Protein AF-A0A9W7HJ46-F1 (afdb_monomer_lite)

Foldseek 3Di:
DDPPPPPDPPVPPPPPPVVVCVVVVLVVCCVVDVVVSVCVVCDPDQDWDQDPVRDTDGPPPPPPDPD

Structure (mmCIF, N/CA/C/O backbone):
data_AF-A0A9W7HJ46-F1
#
_entry.id   AF-A0A9W7HJ46-F1
#
loop_
_atom_site.group_PDB
_atom_site.id
_atom_site.type_symbol
_atom_site.label_atom_id
_atom_site.label_alt_id
_atom_site.label_comp_id
_atom_site.label_asym_id
_atom_site.label_entity_id
_atom_site.label_seq_id
_atom_site.pdbx_PDB_ins_code
_atom_site.Cartn_x
_atom_site.Cartn_y
_atom_site.Cartn_z
_atom_site.occupancy
_atom_site.B_iso_or_equiv
_atom_site.auth_seq_id
_atom_site.auth_comp_id
_atom_site.auth_asym_id
_atom_site.auth_atom_id
_atom_site.pdbx_PDB_model_num
ATOM 1 N N . MET A 1 1 ? 11.981 11.039 -35.342 1.00 40.41 1 MET A N 1
ATOM 2 C CA . MET A 1 1 ? 11.043 10.010 -34.857 1.00 40.41 1 MET A CA 1
ATOM 3 C C . MET A 1 1 ? 10.789 10.282 -33.387 1.00 40.41 1 MET A C 1
ATOM 5 O O . MET A 1 1 ? 11.590 9.883 -32.557 1.00 40.41 1 MET A O 1
ATOM 9 N N . TYR A 1 2 ? 9.768 11.078 -33.079 1.00 41.78 2 TYR A N 1
ATOM 10 C CA . TYR A 1 2 ? 9.348 11.277 -31.696 1.00 41.78 2 TYR A CA 1
ATOM 11 C C . TYR A 1 2 ? 8.432 10.110 -31.355 1.00 41.78 2 TYR A C 1
ATOM 13 O O . TYR A 1 2 ? 7.247 10.140 -31.677 1.00 41.78 2 TYR A O 1
ATOM 21 N N . GLU A 1 3 ? 8.986 9.055 -30.765 1.00 50.44 3 GLU A N 1
ATOM 22 C CA . GLU A 1 3 ? 8.149 8.154 -29.986 1.00 50.44 3 GLU A CA 1
ATOM 23 C C . GLU A 1 3 ? 7.623 8.993 -28.830 1.00 50.44 3 GLU A C 1
ATOM 25 O O . GLU A 1 3 ? 8.356 9.368 -27.913 1.00 50.44 3 GLU A O 1
ATOM 30 N N . SER A 1 4 ? 6.359 9.390 -28.939 1.00 48.38 4 SER A N 1
ATOM 31 C CA . SER A 1 4 ? 5.606 9.915 -27.819 1.00 48.38 4 SER A CA 1
ATOM 32 C C . SER A 1 4 ? 5.750 8.893 -26.700 1.00 48.38 4 SER A C 1
ATOM 34 O O . SER A 1 4 ? 5.201 7.796 -26.792 1.00 48.38 4 SER A O 1
ATOM 36 N N . GLN A 1 5 ? 6.543 9.222 -25.678 1.00 55.72 5 GLN A N 1
ATOM 37 C CA . GLN A 1 5 ? 6.559 8.489 -24.422 1.00 55.72 5 GLN A CA 1
ATOM 38 C C . GLN A 1 5 ? 5.176 8.682 -23.823 1.00 55.72 5 GLN A C 1
ATOM 40 O O . GLN A 1 5 ? 4.914 9.632 -23.091 1.00 55.72 5 GLN A O 1
ATOM 45 N N . THR A 1 6 ? 4.258 7.815 -24.238 1.00 50.75 6 THR A N 1
ATOM 46 C CA . THR A 1 6 ? 2.960 7.656 -23.617 1.00 50.75 6 THR A CA 1
ATOM 47 C C . THR A 1 6 ? 3.249 7.369 -22.159 1.00 50.75 6 THR A C 1
ATOM 49 O O . THR A 1 6 ? 3.814 6.324 -21.821 1.00 50.75 6 THR A O 1
ATOM 52 N N . THR A 1 7 ? 2.934 8.351 -21.329 1.00 51.56 7 THR A N 1
ATOM 53 C CA . THR A 1 7 ? 2.849 8.274 -19.883 1.00 51.56 7 THR A CA 1
ATOM 54 C C . THR A 1 7 ? 2.409 6.862 -19.478 1.00 51.56 7 THR A C 1
ATOM 56 O O . THR A 1 7 ? 1.351 6.392 -19.894 1.00 51.56 7 THR A O 1
ATOM 59 N N . THR A 1 8 ? 3.255 6.180 -18.700 1.00 54.12 8 THR A N 1
ATOM 60 C CA . THR A 1 8 ? 2.895 4.976 -17.933 1.00 54.12 8 THR A CA 1
ATOM 61 C C . THR A 1 8 ? 2.850 3.645 -18.693 1.00 54.12 8 THR A C 1
ATOM 63 O O . THR A 1 8 ? 1.931 2.843 -18.534 1.00 54.12 8 THR A O 1
ATOM 66 N N . LYS A 1 9 ? 3.904 3.293 -19.433 1.00 55.66 9 LYS A N 1
ATOM 67 C CA . LYS A 1 9 ? 4.233 1.864 -19.551 1.00 55.66 9 LYS A CA 1
ATOM 68 C C . LYS A 1 9 ? 4.890 1.464 -18.225 1.00 55.66 9 LYS A C 1
ATOM 70 O O . LYS A 1 9 ? 6.044 1.813 -17.991 1.00 55.66 9 LYS A O 1
ATOM 75 N N . LEU A 1 10 ? 4.170 0.779 -17.327 1.00 60.81 10 LEU A N 1
ATOM 76 C CA . LEU A 1 10 ? 4.813 0.037 -16.233 1.00 60.81 10 LEU A CA 1
ATOM 77 C C . LEU A 1 10 ? 5.614 -1.098 -16.887 1.00 60.81 10 LEU A C 1
ATOM 79 O O . LEU A 1 10 ? 5.171 -2.243 -16.937 1.00 60.81 10 LEU A O 1
ATOM 83 N N . SER A 1 11 ? 6.785 -0.783 -17.438 1.00 58.00 11 SER A N 1
ATOM 84 C CA . SER A 1 11 ? 7.618 -1.696 -18.232 1.00 58.00 11 S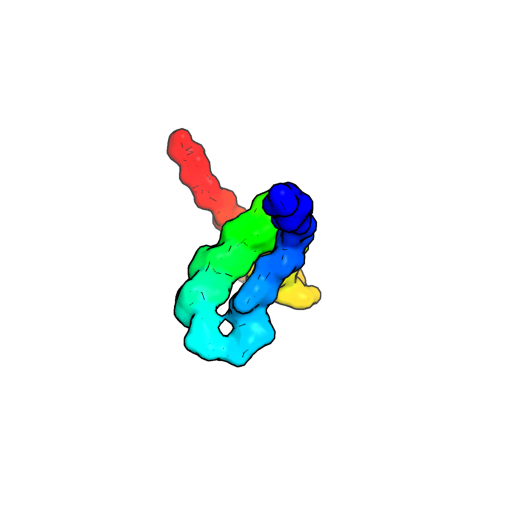ER A CA 1
ATOM 85 C C . SER A 1 11 ? 8.197 -2.872 -17.430 1.00 58.00 11 SER A C 1
ATOM 87 O O . SER A 1 11 ? 9.077 -3.568 -17.920 1.00 58.00 11 SER A O 1
ATOM 89 N N . PHE A 1 12 ? 7.729 -3.103 -16.200 1.00 57.28 12 PHE A N 1
ATOM 90 C CA . PHE A 1 12 ? 8.379 -3.968 -15.218 1.00 57.28 12 PHE A CA 1
ATOM 91 C C . PHE A 1 12 ? 7.410 -4.852 -14.416 1.00 57.28 12 PHE A C 1
ATOM 93 O O . PHE A 1 12 ? 7.789 -5.386 -13.378 1.00 57.28 12 PHE A O 1
ATOM 100 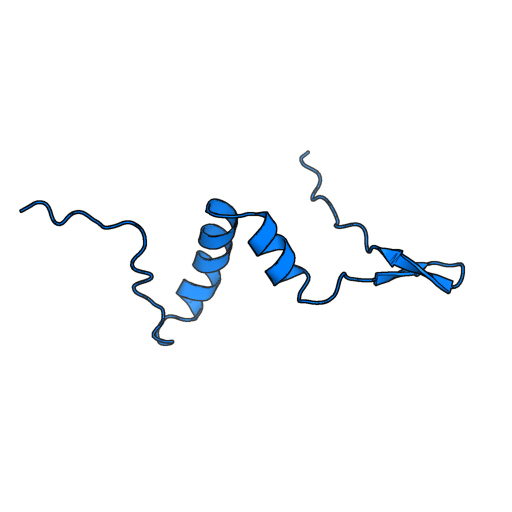N N . PHE A 1 13 ? 6.168 -5.043 -14.877 1.00 59.47 13 PHE A N 1
ATOM 101 C CA . PHE A 1 13 ? 5.229 -5.990 -14.257 1.00 59.47 13 PHE A CA 1
ATOM 102 C C . PHE A 1 13 ? 5.392 -7.414 -14.822 1.00 59.47 13 PHE A C 1
ATOM 104 O O . PHE A 1 13 ? 4.438 -8.025 -15.289 1.00 59.47 13 PHE A O 1
ATOM 111 N N . ASN A 1 14 ? 6.620 -7.934 -14.851 1.00 66.94 14 ASN A N 1
ATOM 112 C CA . ASN A 1 14 ? 6.903 -9.307 -15.288 1.00 66.94 14 ASN A CA 1
ATOM 113 C C . ASN A 1 14 ? 7.559 -10.169 -14.191 1.00 66.94 14 ASN A C 1
ATOM 115 O O . ASN A 1 14 ? 7.973 -11.287 -14.460 1.00 66.94 14 ASN A O 1
ATOM 119 N N . GLY A 1 15 ? 7.639 -9.668 -12.952 1.00 66.50 15 GLY A N 1
ATOM 120 C CA . GLY A 1 15 ? 8.145 -10.412 -11.790 1.00 66.50 15 GLY A CA 1
ATOM 121 C C . GLY A 1 15 ? 9.672 -10.482 -11.675 1.00 66.50 15 GLY A C 1
ATOM 122 O O . GLY A 1 15 ? 10.183 -10.530 -10.558 1.00 66.50 15 GLY A O 1
ATOM 123 N N . ASP A 1 16 ? 10.403 -10.379 -12.787 1.00 78.75 16 ASP A N 1
ATOM 124 C CA . ASP A 1 16 ? 11.872 -10.493 -12.818 1.00 78.75 16 ASP A CA 1
ATOM 125 C C . ASP A 1 16 ? 12.584 -9.397 -12.010 1.00 78.75 16 ASP A C 1
ATOM 127 O O . ASP A 1 16 ? 13.648 -9.612 -11.434 1.00 78.75 16 ASP A O 1
ATOM 131 N N . ASN A 1 17 ? 11.978 -8.210 -11.932 1.00 78.62 17 ASN A N 1
ATOM 132 C CA . ASN A 1 17 ? 12.553 -7.030 -11.286 1.00 78.62 17 ASN A CA 1
ATOM 133 C C . ASN A 1 17 ? 11.820 -6.649 -9.993 1.00 78.62 17 ASN A C 1
ATOM 135 O O . ASN A 1 17 ? 11.713 -5.465 -9.661 1.00 78.62 17 ASN A O 1
ATOM 139 N N . TYR A 1 18 ? 11.316 -7.636 -9.245 1.00 80.81 18 TYR A N 1
ATOM 140 C CA . TYR A 1 18 ? 10.562 -7.396 -8.010 1.00 80.81 18 TYR A CA 1
ATOM 141 C C . TYR A 1 18 ? 11.242 -6.423 -7.021 1.00 80.81 18 TYR A C 1
ATOM 143 O O . TYR A 1 18 ? 10.550 -5.533 -6.527 1.00 80.81 18 TYR A O 1
ATOM 151 N N . PRO A 1 19 ? 12.567 -6.485 -6.754 1.00 83.50 19 PRO A N 1
ATOM 152 C CA . PRO A 1 19 ? 13.214 -5.533 -5.845 1.00 83.50 19 PRO A CA 1
ATOM 153 C C . PRO A 1 19 ? 13.127 -4.078 -6.323 1.00 83.50 19 PRO A C 1
ATOM 155 O O . PRO A 1 19 ? 12.887 -3.171 -5.528 1.00 83.50 19 PRO A O 1
ATOM 158 N N . PHE A 1 20 ? 13.282 -3.854 -7.629 1.00 80.75 20 PHE A N 1
ATOM 159 C CA . PHE A 1 20 ? 13.150 -2.531 -8.232 1.00 80.75 20 PHE A CA 1
ATOM 160 C C . PHE A 1 20 ? 11.693 -2.056 -8.188 1.00 80.75 20 PHE A C 1
ATOM 162 O O . PHE A 1 20 ? 11.409 -0.943 -7.742 1.00 80.75 20 PHE A O 1
ATOM 169 N N . TRP A 1 21 ? 10.762 -2.933 -8.572 1.00 82.12 21 TRP A N 1
ATOM 170 C CA . TRP A 1 21 ? 9.325 -2.662 -8.552 1.00 82.12 21 TRP A CA 1
ATOM 171 C C . TRP A 1 21 ? 8.828 -2.302 -7.147 1.00 82.12 21 TRP A C 1
ATOM 173 O O . TRP A 1 21 ? 8.125 -1.305 -6.983 1.00 82.12 21 TRP A O 1
ATOM 183 N N . LYS A 1 22 ? 9.268 -3.045 -6.124 1.00 83.56 22 LYS A N 1
ATOM 184 C CA . LYS A 1 22 ? 8.909 -2.821 -4.717 1.00 83.56 22 LYS A CA 1
ATOM 185 C C . LYS A 1 22 ? 9.280 -1.416 -4.231 1.00 83.56 22 LYS A C 1
ATOM 187 O O . LYS A 1 22 ? 8.544 -0.846 -3.433 1.00 83.56 22 LYS A O 1
ATOM 192 N N . ASN A 1 23 ? 10.383 -0.851 -4.721 1.00 85.00 23 ASN A N 1
ATOM 193 C CA . ASN A 1 23 ? 10.838 0.481 -4.318 1.00 85.00 23 ASN A CA 1
ATOM 194 C C . ASN A 1 23 ? 10.176 1.612 -5.122 1.00 85.00 23 ASN A C 1
ATOM 196 O O . ASN A 1 23 ? 10.021 2.715 -4.606 1.00 85.00 23 ASN A O 1
ATOM 200 N N . GLN A 1 24 ? 9.802 1.365 -6.381 1.00 83.19 24 GLN A N 1
ATOM 201 C CA . GLN A 1 24 ? 9.265 2.398 -7.277 1.00 83.19 24 GLN A CA 1
ATOM 202 C C . GLN A 1 24 ? 7.736 2.519 -7.222 1.00 83.19 24 GLN A C 1
ATOM 204 O O . GLN A 1 24 ? 7.204 3.620 -7.357 1.00 83.19 24 GLN A O 1
ATOM 209 N N . MET A 1 25 ? 7.017 1.416 -6.996 1.00 84.44 25 MET A N 1
ATOM 210 C CA . MET A 1 25 ? 5.550 1.430 -6.955 1.00 84.44 25 MET A CA 1
ATOM 211 C C . MET A 1 25 ? 4.941 2.349 -5.895 1.00 84.44 25 MET A C 1
ATOM 213 O O . MET A 1 25 ? 3.991 3.051 -6.241 1.00 84.44 25 MET A O 1
ATOM 217 N N . PRO A 1 26 ? 5.452 2.405 -4.647 1.00 87.06 26 PRO A N 1
ATOM 218 C CA . PRO A 1 26 ? 4.904 3.311 -3.643 1.00 87.06 26 PRO A CA 1
ATOM 219 C C . PRO A 1 26 ? 4.911 4.766 -4.116 1.00 87.06 26 PRO A C 1
ATOM 221 O O . PRO A 1 26 ? 3.902 5.458 -4.034 1.00 87.06 26 PRO A O 1
ATOM 224 N N . LEU A 1 27 ? 6.033 5.207 -4.693 1.00 86.19 27 LEU A N 1
ATOM 225 C CA . LEU A 1 27 ? 6.205 6.570 -5.198 1.00 86.19 27 LEU A CA 1
ATOM 226 C C . LEU A 1 27 ? 5.263 6.868 -6.367 1.00 86.19 27 LEU A C 1
ATOM 228 O O . LEU A 1 27 ? 4.670 7.942 -6.422 1.00 86.19 27 LEU A O 1
ATOM 232 N N . PHE A 1 28 ? 5.098 5.908 -7.280 1.00 84.00 28 PHE A N 1
ATOM 233 C CA . PHE A 1 28 ? 4.201 6.050 -8.423 1.00 84.00 28 PHE A CA 1
ATOM 234 C C . PHE A 1 28 ? 2.737 6.213 -7.990 1.00 84.00 28 PHE A C 1
ATOM 236 O O . PHE A 1 28 ? 2.055 7.123 -8.459 1.00 84.00 28 PHE A O 1
ATOM 243 N N . ILE A 1 29 ? 2.262 5.365 -7.073 1.00 85.31 29 ILE A N 1
ATOM 244 C CA . ILE A 1 29 ? 0.878 5.414 -6.585 1.00 85.31 29 ILE A CA 1
ATOM 245 C C . ILE A 1 29 ? 0.642 6.703 -5.796 1.00 85.31 29 ILE A C 1
ATOM 247 O O . ILE A 1 29 ? -0.308 7.414 -6.103 1.00 85.31 29 ILE A O 1
ATOM 251 N N . MET A 1 30 ? 1.531 7.060 -4.860 1.00 83.62 30 MET A N 1
ATOM 252 C CA . MET A 1 30 ? 1.417 8.308 -4.090 1.00 83.62 30 MET A CA 1
ATOM 253 C C . MET A 1 30 ? 1.407 9.555 -4.982 1.00 83.62 30 MET A C 1
ATOM 255 O O . MET A 1 30 ? 0.668 10.496 -4.706 1.00 83.62 30 MET A O 1
ATOM 259 N N . SER A 1 31 ? 2.208 9.569 -6.055 1.00 83.19 31 SER A N 1
ATOM 260 C CA . SER A 1 31 ? 2.244 10.684 -7.009 1.00 83.19 31 SER A CA 1
ATOM 261 C C . SER A 1 31 ? 0.965 10.812 -7.837 1.00 83.19 31 SER A C 1
ATOM 263 O O . SER A 1 31 ? 0.700 11.898 -8.351 1.00 83.19 31 SER A O 1
ATOM 265 N N . ASN A 1 32 ? 0.222 9.723 -8.035 1.00 84.94 32 ASN A N 1
ATOM 266 C CA . ASN A 1 32 ? -0.977 9.715 -8.866 1.00 84.94 32 ASN A CA 1
ATOM 267 C C . ASN A 1 32 ? -2.250 9.902 -8.034 1.00 84.94 32 ASN A C 1
ATOM 269 O O . ASN A 1 32 ? -3.124 10.676 -8.413 1.00 84.94 32 ASN A O 1
ATOM 273 N N . ASP A 1 33 ? -2.357 9.181 -6.919 1.00 86.38 33 ASP A N 1
ATOM 274 C CA . ASP A 1 33 ? -3.494 9.243 -6.011 1.00 86.38 33 ASP A CA 1
ATOM 275 C C . ASP A 1 33 ? -3.087 8.792 -4.598 1.00 86.38 33 ASP A C 1
ATOM 277 O O . ASP A 1 33 ? -2.922 7.604 -4.301 1.00 86.38 33 ASP A O 1
ATOM 281 N N . TYR A 1 34 ? -2.947 9.770 -3.705 1.00 83.38 34 TYR A N 1
ATOM 282 C CA . TYR A 1 34 ? -2.603 9.531 -2.307 1.00 83.38 34 TYR A CA 1
ATOM 283 C C . TYR A 1 34 ? -3.702 8.772 -1.545 1.00 83.38 34 TYR A C 1
ATOM 285 O O . TYR A 1 34 ? -3.392 7.968 -0.669 1.00 83.38 34 TYR A O 1
ATOM 293 N N . LEU A 1 35 ? -4.979 8.960 -1.900 1.00 84.38 35 LEU A N 1
ATOM 294 C CA . LEU A 1 35 ? -6.087 8.251 -1.249 1.00 84.38 35 LEU A CA 1
ATOM 295 C C . LEU A 1 35 ? -6.060 6.760 -1.596 1.00 84.38 35 LEU A C 1
ATOM 297 O O . LEU A 1 35 ? -6.358 5.918 -0.751 1.00 84.38 35 LEU A O 1
ATOM 301 N N . VAL A 1 36 ? -5.660 6.419 -2.824 1.00 83.00 36 VAL A N 1
ATOM 302 C CA . VAL A 1 36 ? -5.453 5.020 -3.228 1.00 83.00 36 VAL A CA 1
ATOM 303 C C . VAL A 1 36 ? -4.278 4.400 -2.475 1.00 83.00 36 VAL A C 1
ATOM 305 O O . VAL A 1 36 ? -4.384 3.253 -2.041 1.00 83.00 36 VAL A O 1
ATOM 308 N N . TRP A 1 37 ? -3.181 5.140 -2.277 1.00 86.75 37 TRP A N 1
ATOM 309 C CA . TRP A 1 37 ? -2.072 4.668 -1.442 1.00 86.75 37 TRP A CA 1
ATOM 310 C C . TRP A 1 37 ? -2.524 4.381 -0.005 1.00 86.75 37 TRP A C 1
ATOM 312 O O . TRP A 1 37 ? -2.226 3.305 0.514 1.00 86.75 37 TRP A O 1
ATOM 322 N N . ASP A 1 38 ? -3.306 5.283 0.594 1.00 80.56 38 ASP A N 1
ATOM 323 C CA . ASP A 1 38 ? -3.858 5.098 1.939 1.00 80.56 38 ASP A CA 1
ATOM 324 C C . ASP A 1 38 ? -4.696 3.815 2.045 1.00 80.56 38 ASP A C 1
ATOM 326 O O . ASP A 1 38 ? -4.515 3.049 2.987 1.00 80.56 38 ASP A O 1
ATOM 330 N N . VAL A 1 39 ? -5.554 3.529 1.058 1.00 83.31 39 VAL A N 1
ATOM 331 C CA . VAL A 1 39 ? -6.375 2.302 1.024 1.00 83.31 39 VAL A CA 1
ATOM 332 C C . VAL A 1 39 ? -5.528 1.039 0.837 1.00 83.31 39 VAL A C 1
ATOM 334 O O . VAL A 1 39 ? -5.839 -0.002 1.414 1.00 83.31 39 VAL A O 1
ATOM 337 N N . ILE A 1 40 ? -4.461 1.098 0.035 1.00 83.94 40 ILE A N 1
ATOM 338 C CA . ILE A 1 40 ? -3.541 -0.036 -0.152 1.00 83.94 40 ILE A CA 1
ATOM 339 C C . ILE A 1 40 ? -2.765 -0.324 1.138 1.00 83.94 40 ILE A C 1
ATOM 341 O O . ILE A 1 40 ? -2.581 -1.492 1.485 1.00 83.94 40 ILE A O 1
ATOM 345 N N . GLU A 1 41 ? -2.318 0.719 1.839 1.00 83.12 41 GLU A N 1
ATOM 346 C CA . GLU A 1 41 ? -1.574 0.603 3.097 1.00 83.12 41 GLU A CA 1
ATOM 347 C C . GLU A 1 41 ? -2.464 0.114 4.248 1.00 83.12 41 GLU A C 1
ATOM 349 O O . GLU A 1 41 ? -2.083 -0.798 4.984 1.00 83.12 41 GLU A O 1
ATOM 354 N N . ASP A 1 42 ? -3.655 0.698 4.388 1.00 79.62 42 ASP A N 1
ATOM 355 C CA . ASP A 1 42 ? -4.606 0.343 5.443 1.00 79.62 42 ASP A CA 1
ATOM 356 C C . ASP A 1 42 ? -5.296 -1.005 5.159 1.00 79.62 42 ASP A C 1
ATOM 358 O O . ASP A 1 42 ? -5.743 -1.696 6.078 1.00 79.62 42 ASP A O 1
ATOM 362 N N . GLY A 1 43 ? -5.327 -1.422 3.891 1.00 71.56 43 GLY A N 1
ATOM 363 C CA . GLY A 1 43 ? -6.048 -2.598 3.427 1.00 71.56 43 GLY A CA 1
ATOM 364 C C . GLY A 1 43 ? -7.563 -2.361 3.347 1.00 71.56 43 GLY A C 1
ATOM 365 O O . GLY A 1 43 ? -8.064 -1.271 3.622 1.00 71.56 43 GLY A O 1
ATOM 366 N N . PRO A 1 44 ? -8.357 -3.388 2.992 1.00 67.12 44 PRO A N 1
ATOM 367 C CA . PRO A 1 44 ? -9.814 -3.254 2.869 1.00 67.12 44 PRO A CA 1
ATOM 368 C C . PRO A 1 44 ? -10.520 -2.993 4.212 1.00 67.12 44 PRO A C 1
ATOM 370 O O . PRO A 1 44 ? -11.719 -2.716 4.231 1.00 67.12 44 PRO A O 1
ATOM 373 N N . TYR A 1 45 ? -9.799 -3.107 5.331 1.00 67.00 45 TYR A N 1
ATOM 374 C CA . TYR A 1 45 ? -10.310 -2.878 6.673 1.00 67.00 45 TYR A CA 1
ATOM 375 C C . TYR A 1 45 ? -9.651 -1.655 7.285 1.00 67.00 45 TYR A C 1
ATOM 377 O O . TYR A 1 45 ? -8.441 -1.596 7.447 1.00 67.00 45 TYR A O 1
ATOM 385 N N . ILE A 1 46 ? -10.481 -0.718 7.725 1.00 68.69 46 ILE A N 1
ATOM 386 C CA . ILE A 1 46 ? -10.045 0.413 8.530 1.00 68.69 46 ILE A CA 1
ATOM 387 C C . ILE A 1 46 ? -9.368 -0.127 9.805 1.00 68.69 46 ILE A C 1
ATOM 389 O O . ILE A 1 46 ? -10.028 -0.846 10.565 1.00 68.69 46 ILE A O 1
ATOM 393 N N . PRO A 1 47 ? -8.093 0.205 10.089 1.00 69.25 47 PRO A N 1
ATOM 394 C CA . PRO A 1 47 ? -7.420 -0.296 11.276 1.00 69.25 47 PRO A CA 1
ATOM 395 C C . PRO A 1 47 ? -8.125 0.243 12.523 1.00 69.25 47 PRO A C 1
ATOM 397 O O . PRO A 1 47 ? -8.092 1.440 12.818 1.00 69.25 47 PRO A O 1
ATOM 400 N N . LEU A 1 48 ? -8.783 -0.641 13.266 1.00 75.19 48 LEU A N 1
ATOM 401 C CA . LEU A 1 48 ? -9.388 -0.331 14.556 1.00 75.19 48 LEU A CA 1
ATOM 402 C C . LEU A 1 48 ? -8.420 -0.748 15.662 1.00 75.19 48 LEU A C 1
ATOM 404 O O . LEU A 1 48 ? -7.799 -1.808 15.597 1.00 75.19 48 LEU A O 1
ATOM 408 N N . LYS A 1 49 ? -8.290 0.084 16.691 1.00 80.38 49 LYS A N 1
ATOM 409 C CA . LYS A 1 49 ? -7.621 -0.276 17.944 1.00 80.38 49 LYS A CA 1
ATOM 410 C C . LYS A 1 49 ? -8.655 -0.299 19.062 1.00 80.38 49 LYS A C 1
ATOM 412 O O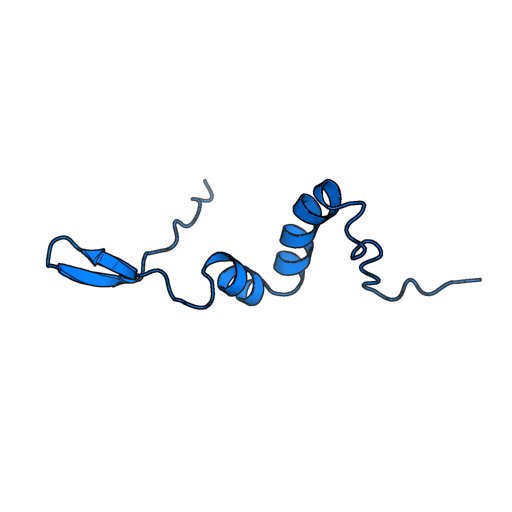 . LYS A 1 49 ? -9.569 0.520 19.067 1.00 80.38 49 LYS A O 1
ATOM 417 N N . GLN A 1 50 ? -8.496 -1.207 20.014 1.00 84.12 50 GLN A N 1
ATOM 418 C CA . GLN A 1 50 ? -9.295 -1.185 21.232 1.00 84.12 50 GLN A CA 1
ATOM 419 C C . GLN A 1 50 ? -8.720 -0.122 22.180 1.00 84.12 50 GLN A C 1
ATOM 421 O O . GLN A 1 50 ? -7.507 -0.090 22.403 1.00 84.12 50 GLN A O 1
ATOM 426 N N . ASP A 1 51 ? -9.558 0.787 22.675 1.00 81.44 51 ASP A N 1
ATOM 427 C CA . ASP A 1 51 ? -9.168 1.744 23.711 1.00 81.44 51 ASP A CA 1
ATOM 428 C C . ASP A 1 51 ? -9.160 1.092 25.109 1.00 81.44 51 ASP A C 1
ATOM 430 O O . ASP A 1 51 ? -9.546 -0.065 25.292 1.00 81.44 51 ASP A O 1
ATOM 434 N N . ASN A 1 52 ? -8.711 1.848 26.113 1.00 83.88 52 ASN A N 1
ATOM 435 C CA . ASN A 1 52 ? -8.640 1.388 27.505 1.00 83.88 52 ASN A CA 1
ATOM 436 C C . ASN A 1 52 ? -10.026 1.107 28.122 1.00 83.88 52 ASN A C 1
ATOM 438 O O . ASN A 1 52 ? -10.110 0.513 29.192 1.00 83.88 52 ASN A O 1
ATOM 442 N N . GLU A 1 53 ? -11.099 1.536 27.457 1.00 85.00 53 GLU A N 1
ATOM 443 C CA . GLU A 1 53 ? -12.496 1.358 27.859 1.00 85.00 53 GLU A CA 1
ATOM 444 C C . GLU A 1 53 ? -13.170 0.223 27.061 1.00 85.00 53 GLU A C 1
ATOM 446 O O . GLU A 1 53 ? -14.369 -0.013 27.201 1.00 85.00 53 GLU A O 1
ATOM 451 N N . GLY A 1 54 ? -12.410 -0.508 26.235 1.00 82.00 54 GLY A N 1
ATOM 452 C CA . GLY A 1 54 ? -12.904 -1.639 25.450 1.00 82.00 54 GLY A CA 1
ATOM 453 C C . GLY A 1 54 ? -13.631 -1.257 24.158 1.00 82.00 54 GLY A C 1
ATOM 454 O O . GLY A 1 54 ? -14.179 -2.132 23.488 1.00 82.00 54 GLY A O 1
ATOM 455 N N . ARG A 1 55 ? -13.642 0.021 23.772 1.00 83.06 55 ARG A N 1
ATOM 456 C CA . ARG A 1 55 ? -14.278 0.493 22.536 1.00 83.06 55 ARG A CA 1
ATOM 457 C C . ARG A 1 55 ? -13.327 0.356 21.356 1.00 83.06 55 ARG A C 1
ATOM 459 O O . ARG A 1 55 ? -12.139 0.658 21.453 1.00 83.06 55 ARG A O 1
ATOM 466 N N . MET A 1 56 ? -13.872 -0.035 20.209 1.00 77.31 56 MET A N 1
ATOM 467 C CA . MET A 1 56 ? -13.137 -0.063 18.947 1.00 77.31 56 MET A CA 1
ATOM 468 C C . MET A 1 56 ? -13.086 1.349 18.365 1.00 77.31 56 MET A C 1
ATOM 470 O O . MET A 1 56 ? -14.093 1.871 17.889 1.00 77.31 56 MET A O 1
ATOM 474 N N . VAL A 1 57 ? -11.915 1.976 18.421 1.00 78.44 57 VAL A N 1
ATOM 475 C CA . VAL A 1 57 ? -11.680 3.323 17.895 1.00 78.44 57 VAL A CA 1
ATOM 476 C C . VAL A 1 57 ? -10.787 3.263 16.664 1.00 78.44 57 VAL A C 1
ATOM 478 O O . VAL A 1 57 ? -9.914 2.402 16.551 1.00 78.44 57 VAL A O 1
ATOM 481 N N . LEU A 1 58 ? -10.979 4.209 15.744 1.00 74.88 58 LEU A N 1
ATOM 482 C CA . LEU A 1 58 ? -10.098 4.380 14.593 1.00 74.88 58 LEU A CA 1
ATOM 483 C C . LEU A 1 58 ? -8.646 4.483 15.075 1.00 74.88 58 LEU A C 1
ATOM 485 O O . LEU A 1 58 ? -8.319 5.321 15.930 1.00 74.88 58 LEU A O 1
ATOM 489 N N . LYS A 1 59 ? -7.750 3.655 14.536 1.00 72.25 59 LYS A N 1
ATOM 490 C CA . LYS A 1 59 ? -6.322 3.854 14.754 1.00 72.25 59 LYS A CA 1
ATOM 491 C C . LYS A 1 59 ? -5.959 5.163 14.062 1.00 72.25 59 LYS A C 1
ATOM 493 O O . LYS A 1 59 ? -5.917 5.252 12.843 1.00 72.25 59 LYS A O 1
ATOM 498 N N . LYS A 1 60 ? -5.731 6.208 14.856 1.00 67.38 60 LYS A N 1
ATOM 499 C CA . LYS A 1 60 ? -5.203 7.477 14.355 1.00 67.38 60 LYS A CA 1
ATOM 500 C C . LYS A 1 60 ? -3.909 7.169 13.596 1.00 67.38 60 LYS A C 1
ATOM 502 O O . LYS A 1 60 ? -2.979 6.648 14.216 1.00 67.38 60 LYS A O 1
ATOM 507 N N . LYS A 1 61 ? -3.855 7.462 12.288 1.00 61.34 61 LYS A N 1
ATOM 508 C CA . LYS A 1 61 ? -2.591 7.413 11.541 1.00 61.34 61 LYS A CA 1
ATOM 509 C C . LYS A 1 61 ? -1.583 8.281 12.294 1.00 61.34 61 LYS A C 1
ATOM 511 O O . LYS A 1 61 ? -1.899 9.411 12.684 1.00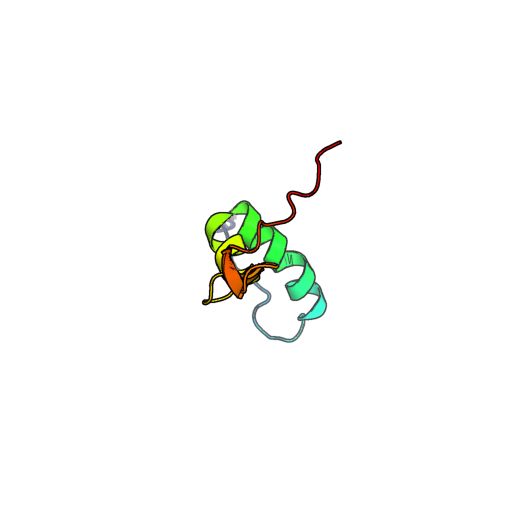 61.34 61 LYS A O 1
ATOM 516 N N . MET A 1 62 ? -0.394 7.738 12.552 1.00 53.72 62 MET A N 1
ATOM 517 C CA . MET A 1 62 ? 0.739 8.569 12.940 1.00 53.72 62 MET A CA 1
ATOM 518 C C . MET A 1 62 ? 0.994 9.476 11.743 1.00 53.72 62 MET A C 1
ATOM 520 O O . MET A 1 62 ? 1.530 9.030 10.735 1.00 53.72 62 MET A O 1
ATOM 524 N N . LYS A 1 63 ? 0.561 10.738 11.824 1.00 52.31 63 LYS A N 1
ATOM 525 C CA . LYS A 1 63 ? 1.161 11.761 10.977 1.00 52.31 63 LYS A CA 1
ATOM 526 C C . LYS A 1 63 ? 2.625 11.771 11.387 1.00 52.31 63 LYS A C 1
ATOM 528 O O . LYS A 1 63 ? 2.907 12.077 12.546 1.00 52.31 63 LYS A O 1
ATOM 533 N N . MET A 1 64 ? 3.514 11.352 10.489 1.00 37.16 64 MET A N 1
ATOM 534 C CA . MET A 1 64 ? 4.924 11.684 10.634 1.00 37.16 64 MET A CA 1
ATOM 535 C C . MET A 1 64 ? 4.954 13.195 10.816 1.00 37.16 64 MET A C 1
ATOM 537 O O . MET A 1 64 ? 4.447 13.927 9.968 1.00 37.16 64 MET A O 1
ATOM 541 N N . SER A 1 65 ? 5.374 13.627 11.999 1.00 38.25 65 SER A N 1
ATOM 542 C CA . SER A 1 65 ? 5.567 15.032 12.308 1.00 38.25 65 SER A CA 1
ATOM 543 C C . SER A 1 65 ? 6.503 15.590 11.251 1.00 38.25 65 SER A C 1
ATOM 545 O O . SER A 1 65 ? 7.656 15.168 11.177 1.00 38.25 65 SER A O 1
ATOM 547 N N . GLU A 1 66 ? 5.993 16.481 10.411 1.00 46.75 66 GLU A N 1
ATOM 548 C CA . GLU A 1 66 ? 6.859 17.448 9.760 1.00 46.75 66 GLU A CA 1
ATOM 549 C C . GLU A 1 66 ? 7.357 18.359 10.882 1.00 46.75 66 GLU A C 1
ATOM 551 O O . GLU A 1 66 ? 6.561 18.930 11.632 1.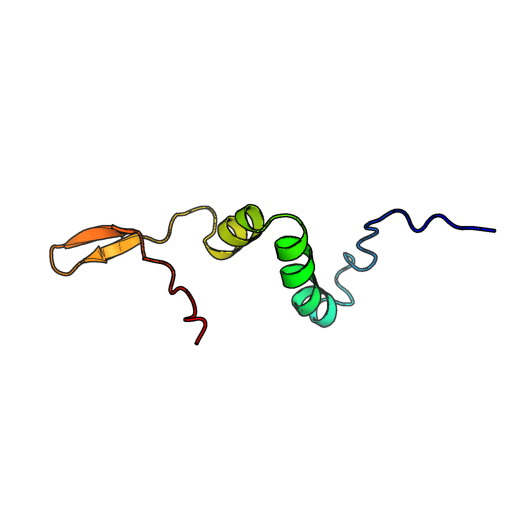00 46.75 66 GLU A O 1
ATOM 556 N N . GLU 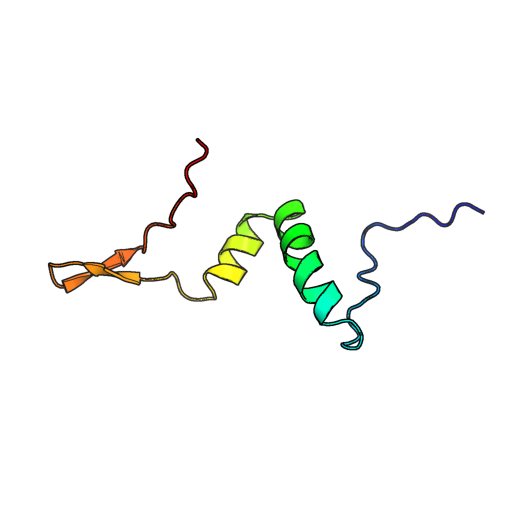A 1 67 ? 8.670 18.308 11.074 1.00 41.66 67 GLU A N 1
ATOM 557 C CA . GLU A 1 67 ? 9.445 19.094 12.031 1.00 41.66 67 GLU A CA 1
ATOM 558 C C . GLU A 1 67 ? 9.380 20.591 11.698 1.00 41.66 67 GLU A C 1
ATOM 560 O O . GLU A 1 67 ? 9.411 20.931 10.491 1.00 41.66 67 GLU A O 1
#

Radius of gyration: 18.15 Å; chains: 1; bounding box: 28×30×63 Å

Organism: Hibiscus trionum (NCBI:txid183268)

pLDDT: mean 71.16, std 14.82, range [37.16, 87.06]

Sequence (67 aa):
MYESQTTTKLSFFNGDNYPFWKNQMPLFIMSNDYLVWDVIEDGPYIPLKQDNEGRMVLKKKMKMSEE

Secondary structure (DSSP, 8-state):
------S---TTTTSTTHHHHHHHHHHHHHHH-HHHHHHHHH-SS--EEE-TTS-EEE---------